Protein AF-A0A534YIT0-F1 (afdb_monomer_lite)

Secondary structure (DSSP, 8-state):
---------------TTTTTTTT---PPEEEESS-TTPPPPTT--EEEEEEEE--TTSPPPPGGG--EEEESSTTS-EEEE-EEEEETTEEEEEE-PPP-----PPP-

pLDDT: mean 72.63, std 20.68, range [36.69, 95.38]

Sequence (108 aa):
MSPAASSLATGDFESAAGSLRARRGKTVAFAPLFDSYTMLKVNESVELRFRAREALSGIPIRPQDISFSLRHAANGRSRELPVKAVRRGVFEIAFTPECAAGRSRPRE

Radius of gyration: 24.3 Å; chains: 1; bounding box: 47×65×67 Å

Foldseek 3Di:
DDDDDDDDDPDDPPDPVPVVVVPPPPDWDKDWPDDPPDDDDAQDKDKTKIATDDPVVPDFDDPVNDWDWDADPPPGDTDTFDWDDPDGRMIITIDHHHDPPDDPDPDD

Structure (mmCIF, N/CA/C/O backbone):
data_AF-A0A534YIT0-F1
#
_entry.id   AF-A0A534YIT0-F1
#
loop_
_atom_site.group_PDB
_atom_site.id
_atom_site.type_symbol
_atom_site.label_atom_id
_atom_site.label_alt_id
_atom_site.label_comp_id
_atom_site.label_asym_id
_atom_site.label_entity_id
_atom_site.label_seq_id
_atom_site.pdbx_PDB_ins_code
_atom_site.Cartn_x
_atom_site.Cartn_y
_atom_site.Cartn_z
_atom_site.occupancy
_atom_site.B_iso_or_equiv
_atom_site.auth_seq_id
_atom_site.auth_comp_id
_atom_site.auth_asym_id
_atom_site.auth_atom_id
_atom_site.pdbx_PDB_model_num
ATOM 1 N N . MET A 1 1 ? 2.449 -56.860 46.801 1.00 40.41 1 MET A N 1
ATOM 2 C CA . MET A 1 1 ? 3.563 -57.028 45.846 1.00 40.41 1 MET A CA 1
ATOM 3 C C . MET A 1 1 ? 3.158 -56.365 44.539 1.00 40.41 1 MET A C 1
ATOM 5 O O . MET A 1 1 ? 2.140 -56.754 43.987 1.00 40.41 1 MET A O 1
ATOM 9 N N . SER A 1 2 ? 3.888 -55.335 44.106 1.00 44.00 2 SER A N 1
ATOM 10 C CA . SER A 1 2 ? 3.818 -54.789 42.738 1.00 44.00 2 SER A CA 1
ATOM 11 C C . SER A 1 2 ? 4.428 -55.791 41.742 1.00 44.00 2 SER A C 1
ATOM 13 O O . SER A 1 2 ? 5.221 -56.635 42.167 1.00 44.00 2 SER A O 1
ATOM 15 N N . PRO A 1 3 ? 4.091 -55.705 40.442 1.00 44.69 3 PRO A N 1
ATOM 16 C CA . PRO A 1 3 ? 4.896 -54.867 39.550 1.00 44.69 3 PRO A CA 1
ATOM 17 C C . PRO A 1 3 ? 4.090 -54.038 38.534 1.00 44.69 3 PRO A C 1
ATOM 19 O O . PRO A 1 3 ? 2.917 -54.277 38.262 1.00 44.69 3 PRO A O 1
ATOM 22 N N . ALA A 1 4 ? 4.780 -53.033 37.997 1.00 38.94 4 ALA A N 1
ATOM 23 C CA . ALA A 1 4 ? 4.375 -52.134 36.925 1.00 38.94 4 ALA A CA 1
ATOM 24 C C . ALA A 1 4 ? 4.807 -52.666 35.545 1.00 38.94 4 ALA A C 1
ATOM 26 O O . ALA A 1 4 ? 5.821 -53.354 35.471 1.00 38.94 4 ALA A O 1
ATOM 27 N N . ALA A 1 5 ? 4.094 -52.274 34.478 1.00 38.88 5 ALA A N 1
ATOM 28 C CA . ALA A 1 5 ? 4.633 -51.588 33.285 1.00 38.88 5 ALA A CA 1
ATOM 29 C C . ALA A 1 5 ? 3.695 -51.706 32.059 1.00 38.88 5 ALA A C 1
ATOM 31 O O . ALA A 1 5 ? 3.489 -52.780 31.509 1.00 38.88 5 ALA A O 1
ATOM 32 N N . SER A 1 6 ? 3.158 -50.550 31.662 1.00 36.88 6 SER A N 1
ATOM 33 C CA . SER A 1 6 ? 3.028 -49.984 30.308 1.00 36.88 6 SER A CA 1
ATOM 34 C C . SER A 1 6 ? 2.925 -50.887 29.068 1.00 36.88 6 SER A C 1
ATOM 36 O O . SER A 1 6 ? 3.865 -51.610 28.752 1.00 36.88 6 SER A O 1
ATOM 38 N N . SER A 1 7 ? 1.931 -50.612 28.206 1.00 38.84 7 SER A N 1
ATOM 39 C CA . SER A 1 7 ? 2.187 -49.979 26.891 1.00 38.84 7 SER A CA 1
ATOM 40 C C . SER A 1 7 ? 0.917 -49.696 26.068 1.00 38.84 7 SER A C 1
ATOM 42 O O . SER A 1 7 ? 0.213 -50.601 25.644 1.00 38.84 7 SER A O 1
ATOM 44 N N . LEU A 1 8 ? 0.730 -48.397 25.813 1.00 40.09 8 LEU A N 1
ATOM 45 C CA . LEU A 1 8 ? 0.376 -47.752 24.541 1.00 40.09 8 LEU A CA 1
ATOM 46 C C . LEU A 1 8 ? -0.970 -48.063 23.864 1.00 40.09 8 LEU A C 1
ATOM 48 O O . LEU A 1 8 ? -1.163 -49.048 23.160 1.00 40.09 8 LEU A O 1
ATOM 52 N N . ALA A 1 9 ? -1.837 -47.057 2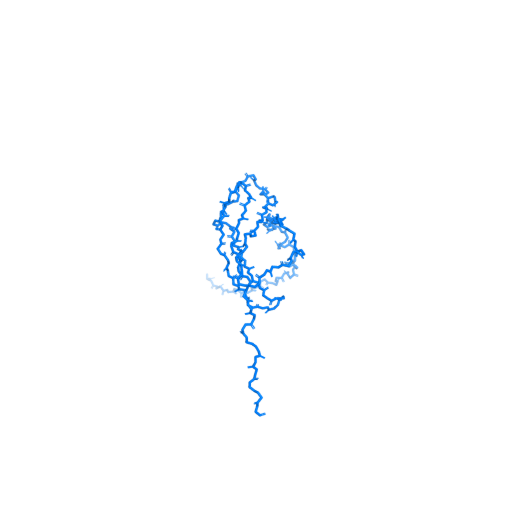4.000 1.00 37.38 9 ALA A N 1
ATOM 53 C CA . ALA A 1 9 ? -2.999 -46.766 23.182 1.00 37.38 9 ALA A CA 1
ATOM 54 C C . ALA A 1 9 ? -2.685 -46.807 21.677 1.00 37.38 9 ALA A C 1
ATOM 56 O O . ALA A 1 9 ? -1.791 -46.112 21.188 1.00 37.38 9 ALA A O 1
ATOM 57 N N . THR A 1 10 ? -3.470 -47.587 20.939 1.00 40.06 10 THR A N 1
ATOM 58 C CA . THR A 1 10 ? -3.579 -47.486 19.484 1.00 40.06 10 THR A CA 1
ATOM 59 C C . THR A 1 10 ? -4.428 -46.256 19.190 1.00 40.06 10 THR A C 1
ATOM 61 O O . THR A 1 10 ? -5.642 -46.275 19.356 1.00 40.06 10 THR A O 1
ATOM 64 N N . GLY A 1 11 ? -3.759 -45.147 18.880 1.00 38.38 11 GLY A N 1
ATOM 65 C CA . GLY A 1 11 ? -4.406 -43.883 18.563 1.00 38.38 11 GLY A CA 1
ATOM 66 C C . GLY A 1 11 ? -5.207 -43.978 17.271 1.00 38.38 11 GLY A C 1
ATOM 67 O O . GLY A 1 11 ? -4.659 -44.303 16.217 1.00 38.38 11 GLY A O 1
ATOM 68 N N . ASP A 1 12 ? -6.488 -43.637 17.375 1.00 42.41 12 ASP A N 1
ATOM 69 C CA . ASP A 1 12 ? -7.315 -43.177 16.272 1.00 42.41 12 ASP A CA 1
ATOM 70 C C . ASP A 1 12 ? -6.580 -42.057 15.523 1.00 42.41 12 ASP A C 1
ATOM 72 O O . ASP A 1 12 ? -6.430 -40.935 16.014 1.00 42.41 12 ASP A O 1
ATOM 76 N N . PHE A 1 13 ? -6.115 -42.345 14.307 1.00 41.78 13 PHE A N 1
ATOM 77 C CA . PHE A 1 13 ? -5.720 -41.319 13.342 1.00 41.78 13 PHE A CA 1
ATOM 78 C C . PHE A 1 13 ? -6.985 -40.694 12.736 1.00 41.78 13 PHE A C 1
ATOM 80 O O . PHE A 1 13 ? -7.232 -40.740 11.531 1.00 41.78 13 PHE A O 1
ATOM 87 N N . GLU A 1 14 ? -7.805 -40.088 13.592 1.00 42.28 14 GLU A N 1
ATOM 88 C CA . GLU A 1 14 ? -8.900 -39.229 13.172 1.00 42.28 14 GLU A CA 1
ATOM 89 C C . GLU A 1 14 ? -8.309 -37.875 12.759 1.00 42.28 14 GLU A C 1
ATOM 91 O O . GLU A 1 14 ? -8.040 -36.982 13.560 1.00 42.28 14 GLU A O 1
ATOM 96 N N . SER A 1 15 ? -7.999 -37.788 11.465 1.00 36.69 15 SER A N 1
ATOM 97 C CA . SER A 1 15 ? -7.952 -36.580 10.639 1.00 36.69 15 SER A CA 1
ATOM 98 C C . SER A 1 15 ? -7.801 -35.250 11.402 1.00 36.69 15 SER A C 1
ATOM 100 O O . SER A 1 15 ? -8.751 -34.492 11.620 1.00 36.69 15 SER A O 1
ATOM 102 N N . ALA A 1 16 ? -6.548 -34.882 11.683 1.00 40.84 16 ALA A N 1
ATOM 103 C CA . ALA A 1 16 ? -6.135 -33.556 12.155 1.00 40.84 16 ALA A CA 1
ATOM 104 C C . ALA A 1 16 ? -6.451 -32.400 11.167 1.00 40.84 16 ALA A C 1
ATOM 106 O O . ALA A 1 16 ? -5.989 -31.274 11.346 1.00 40.84 16 ALA A O 1
ATOM 107 N N . ALA A 1 17 ? -7.265 -32.638 10.133 1.00 44.12 17 ALA A N 1
ATOM 108 C CA . ALA A 1 17 ? -7.825 -31.608 9.267 1.00 44.12 17 ALA A CA 1
ATOM 109 C C . ALA A 1 17 ? -8.985 -30.832 9.932 1.00 44.12 17 ALA A C 1
ATOM 111 O O . ALA A 1 17 ? -9.324 -29.734 9.483 1.00 44.12 17 ALA A O 1
ATOM 112 N N . GLY A 1 18 ? -9.575 -31.361 11.014 1.00 39.28 18 GLY A N 1
ATOM 113 C CA . GLY A 1 18 ? -10.682 -30.718 11.736 1.00 39.28 18 GLY A CA 1
ATOM 114 C C . GLY A 1 18 ? -10.267 -29.621 12.728 1.00 39.28 18 GLY A C 1
ATOM 115 O O . GLY A 1 18 ? -11.022 -28.677 12.951 1.00 39.28 18 GLY A O 1
ATOM 116 N N . SER A 1 19 ? -9.052 -29.683 13.285 1.00 42.34 19 SER A N 1
ATOM 117 C CA . SER A 1 19 ? -8.633 -28.798 14.391 1.00 42.34 19 SER A CA 1
ATOM 118 C C . SER A 1 19 ? -8.021 -27.462 13.931 1.00 42.34 19 SER A C 1
ATOM 120 O O . SER A 1 19 ? -8.140 -26.440 14.608 1.00 42.34 19 SER A O 1
ATOM 122 N N . LEU A 1 20 ? -7.458 -27.397 12.717 1.00 44.34 20 LEU A N 1
ATOM 123 C CA . LEU A 1 20 ? -6.881 -26.153 12.180 1.00 44.34 20 LEU A CA 1
ATOM 124 C C . LEU A 1 20 ? -7.932 -25.146 11.678 1.00 44.34 20 LEU A C 1
ATOM 126 O O . LEU A 1 20 ? -7.620 -23.968 11.503 1.00 44.34 20 LEU A O 1
ATOM 130 N N . ARG A 1 21 ? -9.191 -25.565 11.479 1.00 44.31 21 ARG A N 1
ATOM 131 C CA . ARG A 1 21 ? -10.279 -24.655 11.070 1.00 44.31 21 ARG A CA 1
ATOM 132 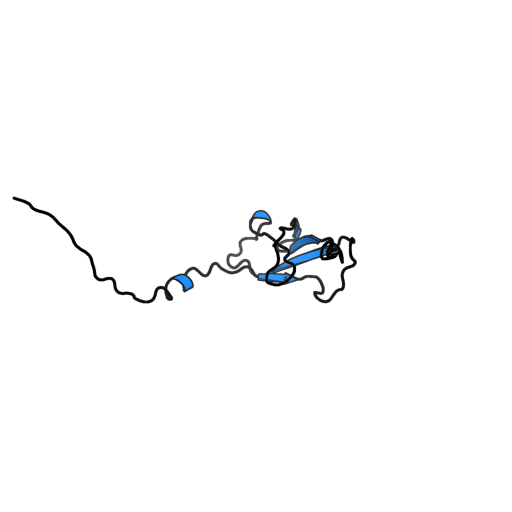C C . ARG A 1 21 ? -10.864 -23.833 12.225 1.00 44.31 21 ARG A C 1
ATOM 134 O O . ARG A 1 21 ? -11.458 -22.792 11.959 1.00 44.31 21 ARG A O 1
ATOM 141 N N . ALA A 1 22 ? -10.656 -24.237 13.482 1.00 45.41 22 ALA A N 1
ATOM 142 C CA . ALA A 1 22 ? -11.253 -23.589 14.657 1.00 45.41 22 ALA A CA 1
ATOM 143 C C . ALA A 1 22 ? -10.417 -22.435 15.253 1.00 45.41 22 ALA A C 1
ATOM 145 O O . ALA A 1 22 ? -10.918 -21.669 16.072 1.00 45.41 22 ALA A O 1
ATOM 146 N N . ARG A 1 23 ? -9.168 -22.243 14.806 1.00 47.91 23 ARG A N 1
ATOM 147 C CA . ARG A 1 23 ? -8.356 -21.047 15.103 1.00 47.91 23 ARG A CA 1
ATOM 148 C C . ARG A 1 23 ? -8.070 -20.242 13.844 1.00 47.91 23 ARG A C 1
ATOM 150 O O . ARG A 1 23 ? -6.944 -19.797 13.628 1.00 47.91 23 ARG A O 1
ATOM 157 N N . ARG A 1 24 ? -9.079 -20.032 12.995 1.00 51.94 24 ARG A N 1
ATOM 158 C CA . ARG A 1 24 ? -8.971 -19.026 11.936 1.00 51.94 24 ARG A CA 1
ATOM 159 C C . ARG A 1 24 ? -8.932 -17.660 12.618 1.00 51.94 24 ARG A C 1
ATOM 161 O O . ARG A 1 24 ? -9.963 -17.038 12.860 1.00 51.94 24 ARG A O 1
ATOM 168 N N . GLY A 1 25 ? -7.725 -17.250 13.012 1.00 54.22 25 GLY A N 1
ATOM 169 C CA . GLY A 1 25 ? -7.421 -15.894 13.422 1.00 54.22 25 GLY A CA 1
ATOM 170 C C . GLY A 1 25 ? -8.060 -14.981 12.394 1.00 54.22 25 GLY A C 1
ATOM 171 O O . GLY A 1 25 ? -7.773 -15.066 11.200 1.00 54.22 25 GLY A O 1
ATOM 172 N N . LYS A 1 26 ? -9.031 -14.217 12.875 1.00 60.34 26 LYS A N 1
ATOM 173 C CA . LYS A 1 26 ? -9.761 -13.197 12.146 1.00 60.34 26 LYS A CA 1
ATOM 174 C C . LYS A 1 26 ? -8.784 -12.432 11.235 1.00 60.34 26 LYS A C 1
ATOM 176 O O . LYS A 1 26 ? -7.926 -11.708 11.729 1.00 60.34 26 LYS A O 1
ATOM 181 N N . THR A 1 27 ? -8.847 -12.689 9.928 1.00 65.44 27 THR A N 1
ATOM 182 C CA . THR A 1 27 ? -7.845 -12.220 8.962 1.00 65.44 27 THR A CA 1
ATOM 183 C C . THR A 1 27 ? -8.082 -10.745 8.670 1.00 65.44 27 THR A C 1
ATOM 185 O O . THR A 1 27 ? -9.143 -10.383 8.176 1.00 65.44 27 THR A O 1
ATOM 188 N N . VAL A 1 28 ? -7.103 -9.896 8.980 1.00 74.62 28 VAL A N 1
ATOM 189 C CA . VAL A 1 28 ? -7.116 -8.486 8.576 1.00 74.62 28 VAL A CA 1
ATOM 190 C C . VAL A 1 28 ? -6.842 -8.424 7.077 1.00 74.62 28 VAL A C 1
ATOM 192 O O . VAL A 1 28 ? -5.812 -8.917 6.616 1.00 74.62 28 VAL A O 1
ATOM 195 N N . ALA A 1 29 ? -7.749 -7.819 6.314 1.00 83.44 29 ALA A N 1
ATOM 196 C CA . ALA A 1 29 ? -7.539 -7.568 4.894 1.00 83.44 29 ALA A CA 1
ATOM 197 C C . ALA A 1 29 ? -7.027 -6.138 4.678 1.00 83.44 29 ALA A C 1
ATOM 199 O O . ALA A 1 29 ? -7.373 -5.228 5.426 1.00 83.44 29 ALA A O 1
ATOM 200 N N . PHE A 1 30 ? -6.242 -5.905 3.628 1.00 87.94 30 PHE A N 1
ATOM 201 C CA . PHE A 1 30 ? -5.795 -4.564 3.240 1.00 87.94 30 PHE A CA 1
ATOM 202 C C . PHE A 1 30 ? -6.281 -4.239 1.829 1.00 87.94 30 PHE A C 1
ATOM 204 O O . PHE A 1 30 ? -6.165 -5.063 0.927 1.00 87.94 30 PHE A O 1
ATOM 211 N N . ALA A 1 31 ? -6.826 -3.038 1.635 1.00 90.44 31 ALA A N 1
ATOM 212 C CA . ALA A 1 31 ? -7.130 -2.486 0.319 1.00 90.44 31 ALA A CA 1
ATOM 213 C C . ALA A 1 31 ? -6.106 -1.412 -0.060 1.00 90.44 31 ALA A C 1
ATOM 215 O O . ALA A 1 31 ? -5.824 -0.545 0.773 1.00 90.44 31 ALA A O 1
ATOM 216 N N . PRO A 1 32 ? -5.589 -1.418 -1.299 1.00 93.81 32 PRO A N 1
ATOM 217 C CA . PRO A 1 32 ? -4.784 -0.314 -1.793 1.00 93.81 32 PRO A CA 1
ATOM 218 C C . PRO A 1 32 ? -5.645 0.952 -1.901 1.00 93.81 32 PRO A C 1
ATOM 220 O O . PRO A 1 32 ? -6.817 0.898 -2.273 1.00 93.81 32 PRO A O 1
ATOM 223 N N . LEU A 1 33 ? -5.060 2.095 -1.553 1.00 94.56 33 LEU A N 1
ATOM 224 C CA . LEU A 1 33 ? -5.614 3.436 -1.779 1.00 94.56 33 LEU A CA 1
ATOM 225 C C . LEU A 1 33 ? -4.852 4.176 -2.890 1.00 94.56 33 LEU A C 1
ATOM 227 O O . LEU A 1 33 ? -4.841 5.402 -2.940 1.00 94.56 33 LEU A O 1
ATOM 231 N N . PHE A 1 34 ? -4.187 3.413 -3.746 1.00 91.88 34 PHE A N 1
ATOM 232 C CA . PHE A 1 34 ? -3.499 3.855 -4.947 1.00 91.88 34 PHE A CA 1
ATOM 233 C C . PHE A 1 34 ? -3.936 2.947 -6.096 1.00 91.88 34 PHE A C 1
ATOM 235 O O . PHE A 1 34 ? -4.460 1.852 -5.869 1.00 91.88 34 PHE A O 1
ATOM 242 N N . ASP A 1 35 ? -3.718 3.397 -7.323 1.00 92.25 35 ASP A N 1
ATOM 243 C CA . ASP A 1 35 ? -3.958 2.572 -8.497 1.00 92.25 35 ASP A CA 1
ATOM 244 C C . ASP A 1 35 ? -2.809 1.566 -8.675 1.00 92.25 35 ASP A C 1
ATOM 246 O O . ASP A 1 35 ? -1.653 1.935 -8.883 1.00 92.25 35 ASP A O 1
ATOM 250 N N . SER A 1 36 ? -3.132 0.274 -8.585 1.00 87.38 36 SER A N 1
ATOM 251 C CA . SER A 1 36 ? -2.171 -0.827 -8.710 1.00 87.38 36 SER A CA 1
ATOM 252 C C . SER A 1 36 ? -1.557 -0.960 -10.104 1.00 87.38 36 SER A C 1
ATOM 254 O O . SER A 1 36 ? -0.570 -1.677 -10.254 1.00 87.38 36 SER A O 1
ATOM 256 N N . TYR A 1 37 ? -2.137 -0.307 -11.113 1.00 88.94 37 TYR A N 1
ATOM 257 C CA . TYR A 1 37 ? -1.630 -0.291 -12.485 1.00 88.94 37 TYR A CA 1
ATOM 258 C C . TYR A 1 37 ? -0.779 0.946 -12.787 1.00 88.94 37 TYR A C 1
ATOM 260 O O . TYR A 1 37 ? -0.252 1.075 -13.893 1.00 88.94 37 TYR A O 1
ATOM 268 N N . THR A 1 38 ? -0.607 1.846 -11.813 1.00 88.44 38 THR A N 1
ATOM 269 C CA . THR A 1 38 ? 0.253 3.017 -11.975 1.00 88.44 38 THR A CA 1
ATOM 270 C C . THR A 1 38 ? 1.705 2.590 -12.172 1.00 88.44 38 THR A C 1
ATOM 272 O O . THR A 1 38 ? 2.282 1.855 -11.368 1.00 88.44 38 THR A O 1
ATOM 275 N N . MET A 1 39 ? 2.321 3.100 -13.238 1.00 90.25 39 MET A N 1
ATOM 276 C CA . MET A 1 39 ? 3.754 2.956 -13.462 1.00 90.25 39 MET A CA 1
ATOM 277 C C . MET A 1 39 ? 4.521 3.887 -12.525 1.00 90.25 39 MET A C 1
ATOM 279 O O . MET A 1 39 ? 4.328 5.102 -12.540 1.00 90.25 39 MET A O 1
ATOM 283 N N . LEU A 1 40 ? 5.414 3.310 -11.725 1.00 90.25 40 LEU A N 1
ATOM 284 C CA . LEU A 1 40 ? 6.270 4.052 -10.807 1.00 90.25 40 LEU A CA 1
ATOM 285 C C . LEU A 1 40 ? 7.612 4.359 -11.471 1.00 90.25 40 LEU A C 1
ATOM 287 O O . LEU A 1 40 ? 8.209 3.495 -12.118 1.00 90.25 40 LEU A O 1
ATOM 291 N N . LYS A 1 41 ? 8.097 5.589 -11.301 1.00 91.81 41 LYS A N 1
ATOM 292 C CA . LYS A 1 41 ? 9.414 5.994 -11.793 1.00 91.81 41 LYS A CA 1
ATOM 293 C C . LYS A 1 41 ? 10.511 5.406 -10.910 1.00 91.81 41 LYS A C 1
ATOM 295 O O . LYS A 1 41 ? 10.438 5.440 -9.685 1.00 91.81 41 LYS A O 1
ATOM 300 N N . VAL A 1 42 ? 11.541 4.871 -11.554 1.00 92.31 42 VAL A N 1
ATOM 301 C CA . VAL A 1 42 ? 12.714 4.316 -10.873 1.00 92.31 42 VAL A CA 1
ATOM 302 C C . VAL A 1 42 ? 13.464 5.428 -10.138 1.00 92.31 42 VAL A C 1
ATOM 304 O O . VAL A 1 42 ? 13.608 6.528 -10.666 1.00 92.31 42 VAL A O 1
ATOM 307 N N . ASN A 1 43 ? 13.960 5.120 -8.940 1.00 90.00 43 ASN A N 1
ATOM 308 C CA . ASN A 1 43 ? 14.666 6.027 -8.028 1.00 90.00 43 ASN A CA 1
ATOM 309 C C . ASN A 1 43 ? 13.835 7.216 -7.512 1.00 90.00 43 ASN A C 1
ATOM 311 O O . ASN A 1 43 ? 14.379 8.079 -6.825 1.00 90.00 43 ASN A O 1
ATOM 315 N N . GLU A 1 44 ? 12.530 7.252 -7.786 1.00 92.94 44 GLU A N 1
ATOM 316 C CA . GLU A 1 44 ? 11.610 8.240 -7.226 1.00 92.94 44 GLU A CA 1
ATOM 317 C C . GLU A 1 44 ? 10.812 7.612 -6.079 1.00 92.94 44 GLU A C 1
ATOM 319 O O . GLU A 1 44 ? 10.261 6.519 -6.215 1.00 92.94 44 GLU A O 1
ATOM 324 N N . SER A 1 45 ? 10.783 8.286 -4.928 1.00 91.19 45 SER A N 1
ATOM 325 C CA . SER A 1 45 ? 10.026 7.814 -3.767 1.00 91.19 45 SER A CA 1
ATOM 326 C C . SER A 1 45 ? 8.538 8.096 -3.954 1.00 91.19 45 SER A C 1
ATOM 328 O O . SER A 1 45 ? 8.152 9.210 -4.307 1.00 91.19 45 SER A O 1
ATOM 330 N N . VAL A 1 46 ? 7.702 7.103 -3.667 1.00 92.69 46 VAL A N 1
ATOM 331 C CA . VAL A 1 46 ? 6.243 7.202 -3.669 1.00 92.69 46 VAL A CA 1
ATOM 332 C C . VAL A 1 46 ? 5.672 6.749 -2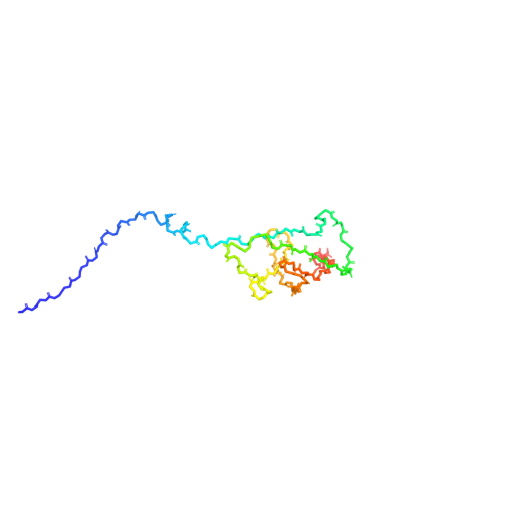.328 1.00 92.69 46 VAL A C 1
ATOM 334 O O . VAL A 1 46 ? 6.170 5.819 -1.692 1.00 92.69 46 VAL A O 1
ATOM 337 N N . GLU A 1 47 ? 4.591 7.396 -1.902 1.00 94.75 47 GLU A N 1
ATOM 338 C CA . GLU A 1 47 ? 3.827 7.013 -0.716 1.00 94.75 47 GLU A CA 1
ATOM 339 C C . GLU A 1 47 ? 2.689 6.063 -1.107 1.00 94.75 47 GLU A C 1
ATOM 341 O O . GLU A 1 47 ? 1.666 6.470 -1.662 1.00 94.75 47 GLU A O 1
ATOM 346 N N . LEU A 1 48 ? 2.847 4.778 -0.797 1.00 94.44 48 LEU A N 1
ATOM 347 C CA . LEU A 1 48 ? 1.806 3.776 -0.998 1.00 94.44 48 LEU A CA 1
ATOM 348 C C . LEU A 1 48 ? 0.924 3.698 0.243 1.00 94.44 48 LEU A C 1
ATOM 350 O O . LEU A 1 48 ? 1.403 3.438 1.348 1.00 94.44 48 LEU A O 1
ATOM 354 N N . ARG A 1 49 ? -0.383 3.895 0.064 1.00 95.12 49 ARG A N 1
ATOM 355 C CA . ARG A 1 49 ? -1.355 3.859 1.161 1.00 95.12 49 ARG A CA 1
ATOM 356 C C . ARG A 1 49 ? -2.232 2.621 1.097 1.00 95.12 49 ARG A C 1
ATOM 358 O O . ARG A 1 49 ? -2.761 2.272 0.045 1.00 95.12 49 ARG A O 1
ATOM 365 N N . PHE A 1 50 ? -2.445 2.006 2.252 1.00 93.25 50 PHE A N 1
ATOM 366 C CA . PHE A 1 50 ? -3.272 0.820 2.422 1.00 93.25 50 PHE A CA 1
ATOM 367 C C . PHE A 1 50 ? -4.293 1.055 3.526 1.00 93.25 50 PHE A C 1
ATOM 369 O O . PHE A 1 50 ? -3.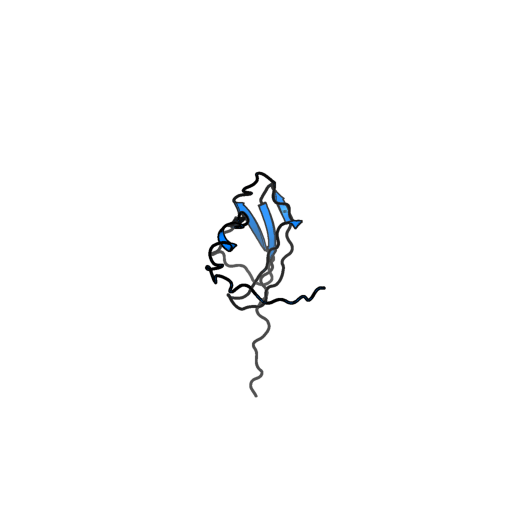960 1.517 4.618 1.00 93.25 50 PHE A O 1
ATOM 376 N N . ARG A 1 51 ? -5.550 0.707 3.261 1.00 91.06 51 ARG A N 1
ATOM 377 C CA . ARG A 1 51 ? -6.619 0.707 4.256 1.00 91.06 51 ARG A CA 1
ATOM 378 C C . ARG A 1 51 ? -6.820 -0.699 4.793 1.00 91.06 51 ARG A C 1
ATOM 380 O O . ARG A 1 51 ? -7.162 -1.594 4.025 1.00 91.06 51 ARG A O 1
ATOM 387 N N . ALA A 1 52 ? -6.703 -0.879 6.101 1.00 88.25 52 ALA A N 1
ATOM 388 C CA . ALA A 1 52 ? -7.155 -2.105 6.740 1.00 88.25 52 ALA A CA 1
ATOM 389 C C . ALA A 1 52 ? -8.688 -2.196 6.646 1.00 88.25 52 ALA A C 1
ATOM 391 O O . ALA A 1 52 ? -9.419 -1.322 7.124 1.00 88.25 52 ALA A O 1
ATOM 392 N N . ARG A 1 53 ? -9.175 -3.249 5.994 1.00 75.88 53 ARG A N 1
ATOM 393 C CA . ARG A 1 53 ? -10.571 -3.670 5.993 1.00 75.88 53 ARG A CA 1
ATOM 394 C C . ARG A 1 53 ? -10.703 -4.721 7.091 1.00 75.88 53 ARG A C 1
ATOM 396 O O . ARG A 1 53 ? -9.995 -5.719 7.076 1.00 75.88 53 ARG A O 1
ATOM 403 N N . GLU A 1 54 ? -11.605 -4.453 8.027 1.00 64.19 54 GLU A N 1
ATOM 404 C CA . GLU A 1 54 ? -11.964 -5.336 9.141 1.00 64.19 54 GLU A CA 1
ATOM 405 C C . GLU A 1 54 ? -10.884 -5.518 10.222 1.00 64.19 54 GLU A C 1
ATOM 407 O O . GLU A 1 54 ? -10.031 -6.398 10.176 1.00 64.19 54 GLU A O 1
ATOM 412 N N . ALA A 1 55 ? -11.014 -4.747 11.303 1.00 58.69 55 ALA A N 1
ATOM 413 C CA . ALA A 1 55 ? -10.658 -5.263 12.616 1.00 58.69 55 ALA A CA 1
ATOM 414 C C . ALA A 1 55 ? -11.876 -6.032 13.139 1.00 58.69 55 ALA A C 1
ATOM 416 O O . ALA A 1 55 ? -12.792 -5.441 13.706 1.00 58.69 55 ALA A O 1
ATOM 417 N N . LEU A 1 56 ? -11.924 -7.347 12.925 1.00 53.53 56 LEU A N 1
ATOM 418 C CA . LEU A 1 56 ? -13.051 -8.220 13.307 1.00 53.53 56 LEU A CA 1
ATOM 419 C C . LEU A 1 56 ? -13.365 -8.231 14.826 1.00 53.53 56 LEU A C 1
ATOM 421 O O . LEU A 1 56 ? -14.247 -8.966 15.272 1.00 53.53 56 LEU A O 1
ATOM 425 N N . SER A 1 57 ? -12.634 -7.472 15.642 1.00 61.47 57 SER A N 1
ATOM 426 C CA . SER A 1 57 ? -12.822 -7.313 17.088 1.00 61.47 57 SER A CA 1
ATOM 427 C C . SER A 1 57 ? -13.210 -5.890 17.516 1.00 61.47 57 SER A C 1
ATOM 429 O O . SER A 1 57 ? -13.327 -5.644 18.711 1.00 61.47 57 SER A O 1
ATOM 431 N N . GLY A 1 58 ? -13.354 -4.930 16.589 1.00 62.12 58 GLY A N 1
ATOM 432 C CA . GLY A 1 58 ? -13.534 -3.508 16.930 1.00 62.12 58 GLY A CA 1
ATOM 433 C C . GLY A 1 58 ? -12.280 -2.837 17.515 1.00 62.12 58 GLY A C 1
ATOM 434 O O . GLY A 1 58 ? -12.261 -1.618 17.687 1.00 62.12 58 GLY A O 1
ATOM 435 N N . ILE A 1 59 ? -11.218 -3.612 17.765 1.00 70.69 59 ILE A N 1
ATOM 436 C CA . ILE A 1 59 ? -9.928 -3.134 18.259 1.00 70.69 59 ILE A CA 1
ATOM 437 C C . ILE A 1 59 ? -9.195 -2.441 17.106 1.00 70.69 59 ILE A C 1
ATOM 439 O O . ILE A 1 59 ? -8.962 -3.066 16.072 1.00 70.69 59 ILE A O 1
ATOM 443 N N . PRO A 1 60 ? -8.816 -1.160 17.237 1.00 73.94 60 PRO A N 1
ATOM 444 C CA . PRO A 1 60 ? -8.009 -0.493 16.226 1.00 73.94 60 PRO A CA 1
ATOM 445 C C . PRO A 1 60 ? -6.691 -1.239 16.008 1.00 73.94 60 PRO A C 1
ATOM 447 O O . PRO A 1 60 ? -5.968 -1.511 16.964 1.00 73.94 60 PRO A O 1
ATOM 450 N N . ILE A 1 61 ? -6.365 -1.539 14.753 1.00 79.81 61 ILE A N 1
ATOM 451 C CA . ILE A 1 61 ? -5.077 -2.143 14.417 1.00 79.81 61 ILE A CA 1
ATOM 452 C C . ILE A 1 61 ? -3.996 -1.071 14.569 1.00 79.81 61 ILE A C 1
ATOM 454 O O . ILE A 1 61 ? -4.117 0.012 13.985 1.00 79.81 61 ILE A O 1
ATOM 458 N N . ARG A 1 62 ? -2.959 -1.351 15.364 1.00 79.50 62 ARG A N 1
ATOM 459 C CA . ARG A 1 62 ? -1.840 -0.426 15.580 1.00 79.50 62 ARG A CA 1
ATOM 460 C C . ARG A 1 62 ? -0.714 -0.726 14.588 1.00 79.50 62 ARG A C 1
ATOM 462 O O . ARG A 1 62 ? -0.618 -1.854 14.111 1.00 79.50 62 ARG A O 1
ATOM 469 N N . PRO A 1 63 ? 0.180 0.239 14.312 1.00 78.75 63 PRO A N 1
ATOM 470 C CA . PRO A 1 63 ? 1.333 0.020 13.434 1.00 78.75 63 PRO A CA 1
ATOM 471 C C . PRO A 1 63 ? 2.174 -1.202 13.810 1.00 78.75 63 PRO A C 1
ATOM 473 O O . PRO A 1 63 ? 2.538 -1.974 12.941 1.00 78.75 63 PRO A O 1
ATOM 476 N N . GLN A 1 64 ? 2.420 -1.409 15.106 1.00 83.44 64 GLN A N 1
ATOM 477 C CA . GLN A 1 64 ? 3.208 -2.533 15.628 1.00 83.44 64 GLN A CA 1
ATOM 478 C C . GLN A 1 64 ? 2.555 -3.912 15.440 1.00 83.44 64 GLN A C 1
ATOM 480 O O . GLN A 1 64 ? 3.221 -4.927 15.609 1.00 83.44 64 GLN A O 1
ATOM 485 N N . ASP A 1 65 ? 1.257 -3.954 15.129 1.00 82.50 65 ASP A N 1
ATOM 486 C CA . ASP A 1 65 ? 0.519 -5.199 14.911 1.00 82.50 65 ASP A CA 1
ATOM 487 C C . ASP A 1 65 ? 0.559 -5.623 13.419 1.00 82.50 65 ASP A C 1
ATOM 489 O O . ASP A 1 65 ? -0.058 -6.620 13.043 1.00 82.50 65 ASP A O 1
ATOM 493 N N . ILE A 1 66 ? 1.244 -4.859 12.551 1.00 83.81 66 ILE A N 1
ATOM 494 C CA . ILE A 1 66 ? 1.307 -5.074 11.099 1.00 83.81 66 ILE A CA 1
ATOM 495 C C . ILE A 1 66 ? 2.752 -4.966 10.617 1.00 83.81 66 ILE A C 1
ATOM 497 O O . ILE A 1 66 ? 3.492 -4.080 11.029 1.00 83.81 66 ILE A O 1
ATOM 501 N N . SER A 1 67 ? 3.118 -5.805 9.652 1.00 87.69 67 SER A N 1
ATOM 502 C CA . SER A 1 67 ? 4.316 -5.621 8.839 1.00 87.69 67 SER A CA 1
ATOM 503 C C . SER A 1 67 ? 3.954 -5.606 7.357 1.00 87.69 67 SER A C 1
ATOM 505 O O . SER A 1 67 ? 3.004 -6.258 6.916 1.00 87.69 67 SER A O 1
ATOM 507 N N . PHE A 1 68 ? 4.714 -4.845 6.574 1.00 89.94 68 PHE A N 1
ATOM 508 C CA . PHE A 1 68 ? 4.625 -4.855 5.120 1.00 89.94 68 PHE A CA 1
ATOM 509 C C . PHE A 1 68 ? 5.965 -5.291 4.551 1.00 89.94 68 PHE A C 1
ATOM 511 O O . PHE A 1 68 ? 7.020 -4.842 4.993 1.00 89.94 68 PHE A O 1
ATOM 518 N N . SER A 1 69 ? 5.922 -6.170 3.554 1.00 91.00 69 SER A N 1
ATOM 519 C CA . SER A 1 69 ? 7.125 -6.640 2.879 1.00 91.00 69 SER A CA 1
ATOM 520 C C . SER A 1 69 ? 6.965 -6.587 1.368 1.00 91.00 69 SER A C 1
ATOM 522 O O . SER A 1 69 ? 5.890 -6.840 0.824 1.00 91.00 69 SER A O 1
ATOM 524 N N . LEU A 1 70 ? 8.058 -6.243 0.697 1.00 90.12 70 LEU A N 1
ATOM 525 C CA . LEU A 1 70 ? 8.178 -6.239 -0.749 1.00 90.12 70 LEU A CA 1
ATOM 526 C C . LEU A 1 70 ? 8.901 -7.496 -1.205 1.00 90.12 70 LEU A C 1
ATOM 528 O O . LEU A 1 70 ? 9.970 -7.819 -0.690 1.00 90.12 70 LEU A O 1
ATOM 532 N N . ARG A 1 71 ? 8.356 -8.161 -2.223 1.00 89.19 71 ARG A N 1
ATOM 533 C CA . ARG A 1 71 ? 8.979 -9.312 -2.873 1.00 89.19 71 ARG A CA 1
ATOM 534 C C . ARG A 1 71 ? 8.944 -9.130 -4.383 1.00 89.19 71 ARG A C 1
ATOM 536 O O . ARG A 1 71 ? 7.888 -8.876 -4.955 1.00 89.19 71 ARG A O 1
ATOM 543 N N . HIS A 1 72 ? 10.091 -9.291 -5.036 1.00 83.00 72 HIS A N 1
ATOM 544 C CA . HIS A 1 72 ? 10.156 -9.299 -6.496 1.00 83.00 72 HIS A CA 1
ATOM 545 C C . HIS A 1 72 ? 9.775 -10.703 -6.991 1.00 83.00 72 HIS A C 1
ATOM 547 O O . HIS A 1 72 ? 10.555 -11.643 -6.837 1.00 83.00 72 HIS A O 1
ATOM 553 N N . ALA A 1 73 ? 8.576 -10.837 -7.567 1.00 80.19 73 ALA A N 1
ATOM 554 C CA . ALA A 1 73 ? 7.945 -12.102 -7.964 1.00 80.19 73 ALA A CA 1
ATOM 555 C C . ALA A 1 73 ? 7.621 -13.061 -6.800 1.00 80.19 73 ALA A C 1
ATOM 557 O O . ALA A 1 73 ? 8.121 -12.933 -5.684 1.00 80.19 73 ALA A O 1
ATOM 558 N N . ALA A 1 74 ? 6.784 -14.066 -7.075 1.00 80.00 74 ALA A N 1
ATOM 559 C CA . ALA A 1 74 ? 6.247 -14.978 -6.064 1.00 80.00 74 ALA A CA 1
ATOM 560 C C . ALA A 1 74 ? 7.313 -15.750 -5.272 1.00 80.00 74 ALA A C 1
ATOM 562 O O . ALA A 1 74 ? 7.003 -16.191 -4.176 1.00 80.00 74 ALA A O 1
ATOM 563 N N . ASN A 1 75 ? 8.544 -15.883 -5.791 1.00 83.31 75 ASN A N 1
ATOM 564 C CA . ASN A 1 75 ? 9.650 -16.617 -5.165 1.00 83.31 75 ASN A CA 1
ATOM 565 C C . ASN A 1 75 ? 10.868 -15.746 -4.776 1.00 83.31 75 ASN A C 1
ATOM 567 O O . ASN A 1 75 ? 11.859 -16.279 -4.282 1.00 83.31 75 ASN A O 1
ATOM 571 N N . GLY A 1 76 ? 10.810 -14.417 -4.925 1.00 82.62 76 GLY A N 1
ATOM 572 C CA . GLY A 1 76 ? 11.925 -13.517 -4.586 1.00 82.62 76 GLY A CA 1
ATOM 573 C C . GLY A 1 76 ? 12.304 -13.462 -3.100 1.00 82.62 76 GLY A C 1
ATOM 574 O O . GLY A 1 76 ? 11.677 -14.091 -2.251 1.00 82.62 76 GLY A O 1
ATOM 575 N N . ARG A 1 77 ? 13.321 -12.674 -2.753 1.00 87.25 77 ARG A N 1
ATOM 576 C CA . ARG A 1 77 ? 13.572 -12.320 -1.347 1.00 87.25 77 ARG A CA 1
ATOM 577 C C . ARG A 1 77 ? 12.562 -11.266 -0.901 1.00 87.25 77 ARG A C 1
ATOM 579 O O . ARG A 1 77 ? 12.241 -10.372 -1.683 1.00 87.25 77 ARG A O 1
ATOM 586 N N . SER A 1 78 ? 12.080 -11.389 0.331 1.00 88.62 78 SER A N 1
ATOM 587 C CA . SER A 1 78 ? 11.229 -10.376 0.953 1.00 88.62 78 SER A CA 1
ATOM 588 C C . SER A 1 78 ? 12.091 -9.339 1.673 1.00 88.62 78 SER A C 1
ATOM 590 O O . SER A 1 78 ? 13.022 -9.705 2.388 1.00 88.62 78 SER A O 1
ATOM 592 N N . ARG A 1 79 ? 11.773 -8.057 1.497 1.00 89.12 79 ARG A N 1
ATOM 593 C CA . ARG A 1 79 ? 12.356 -6.922 2.224 1.00 89.12 79 ARG A CA 1
ATOM 594 C C . ARG A 1 79 ? 11.251 -6.242 3.016 1.00 89.12 79 ARG A C 1
ATOM 596 O O . ARG A 1 79 ? 10.227 -5.890 2.440 1.00 89.12 79 ARG A O 1
ATOM 603 N N . GLU A 1 80 ? 11.451 -6.065 4.313 1.00 91.25 80 GLU A N 1
ATOM 604 C CA . GLU A 1 80 ? 10.512 -5.317 5.146 1.00 91.25 80 GLU A CA 1
ATOM 605 C C . GLU A 1 80 ? 10.556 -3.824 4.798 1.00 91.25 80 GLU A C 1
ATOM 607 O O . GLU A 1 80 ? 11.623 -3.274 4.508 1.00 91.25 80 GLU A O 1
ATOM 612 N N . LEU A 1 81 ? 9.387 -3.186 4.775 1.00 90.62 81 LEU A N 1
ATOM 613 C CA . LEU A 1 81 ? 9.238 -1.769 4.468 1.00 90.62 81 LEU A CA 1
ATOM 614 C C . LEU A 1 81 ? 8.811 -0.992 5.719 1.00 90.62 81 LEU A C 1
ATOM 616 O O . LEU A 1 81 ? 8.005 -1.500 6.499 1.00 90.62 81 LEU A O 1
ATOM 620 N N . PRO A 1 82 ? 9.305 0.245 5.905 1.00 89.38 82 PRO A N 1
ATOM 621 C CA . PRO A 1 82 ? 8.877 1.090 7.011 1.00 89.38 82 PRO A CA 1
ATOM 622 C C . PRO A 1 82 ? 7.407 1.491 6.847 1.00 89.38 82 PRO A C 1
ATOM 624 O O . PRO A 1 82 ? 6.962 1.845 5.754 1.00 89.38 82 PRO A O 1
ATOM 627 N N . VAL A 1 83 ? 6.661 1.465 7.952 1.00 91.00 83 VAL A N 1
ATOM 628 C CA . VAL A 1 83 ? 5.214 1.709 7.975 1.00 91.00 83 VAL A CA 1
ATOM 629 C C . VAL A 1 83 ? 4.896 2.863 8.909 1.00 91.00 83 VAL A C 1
ATOM 631 O O . VAL A 1 83 ? 5.364 2.912 10.046 1.00 91.00 83 VAL A O 1
ATOM 634 N N . LYS A 1 84 ? 4.021 3.757 8.459 1.00 92.19 84 LYS A N 1
ATOM 635 C CA . LYS A 1 84 ? 3.480 4.853 9.260 1.00 92.19 84 LYS A CA 1
ATOM 636 C C . LYS A 1 84 ? 1.956 4.780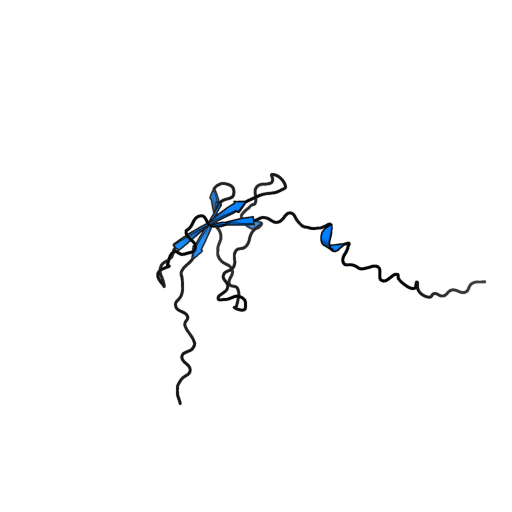 9.281 1.00 92.19 84 LYS A C 1
ATOM 638 O O . LYS A 1 84 ? 1.327 4.709 8.231 1.00 92.19 84 LYS A O 1
ATOM 643 N N . ALA A 1 85 ? 1.328 4.838 10.456 1.00 90.94 85 ALA A N 1
ATOM 644 C CA . ALA A 1 85 ? -0.111 5.106 10.515 1.00 90.94 85 ALA A CA 1
ATOM 645 C C . ALA A 1 85 ? -0.359 6.597 10.284 1.00 90.94 85 ALA A C 1
ATOM 647 O O . ALA A 1 85 ? 0.161 7.437 11.016 1.00 90.94 85 ALA A O 1
ATOM 648 N N . VAL A 1 86 ? -1.173 6.919 9.280 1.00 91.38 86 VAL A N 1
ATOM 649 C CA . VAL A 1 86 ? -1.500 8.312 8.929 1.00 91.38 86 VAL A CA 1
ATOM 650 C C . VAL A 1 86 ? -2.900 8.708 9.376 1.00 91.38 86 VAL A C 1
ATOM 652 O O . VAL A 1 86 ? -3.139 9.861 9.724 1.00 91.38 86 VAL A O 1
ATOM 655 N N . ARG A 1 87 ? -3.840 7.756 9.383 1.00 88.50 87 ARG A N 1
ATOM 656 C CA . ARG A 1 87 ? -5.219 7.916 9.873 1.00 88.50 87 ARG A CA 1
ATOM 657 C C . ARG A 1 87 ? -5.709 6.583 10.430 1.00 88.50 87 ARG A C 1
ATOM 659 O O . ARG A 1 87 ? -5.079 5.549 10.221 1.00 88.50 87 ARG A O 1
ATOM 666 N N . ARG A 1 88 ? -6.854 6.581 11.118 1.00 85.69 88 ARG A N 1
ATOM 667 C CA . ARG A 1 88 ? -7.442 5.353 11.677 1.00 85.69 88 ARG A CA 1
ATOM 668 C C . ARG A 1 88 ? -7.612 4.285 10.587 1.00 85.69 88 ARG A C 1
ATOM 670 O O . ARG A 1 88 ? -8.426 4.446 9.682 1.00 85.69 88 ARG A O 1
ATOM 677 N N . GLY A 1 89 ? -6.847 3.198 10.704 1.00 87.31 89 GLY A N 1
ATOM 678 C CA . GLY A 1 89 ? -6.867 2.078 9.762 1.00 87.31 89 GLY A CA 1
ATOM 679 C C . GLY A 1 89 ? -6.251 2.374 8.392 1.00 87.31 89 GLY A C 1
ATOM 680 O O . GLY A 1 89 ? -6.488 1.597 7.471 1.00 87.31 89 GLY A O 1
ATOM 681 N N . VAL A 1 90 ? -5.500 3.470 8.236 1.00 91.69 90 VAL A N 1
ATOM 682 C CA . VAL A 1 90 ? -4.758 3.795 7.010 1.00 91.69 90 VAL A CA 1
ATOM 683 C C . VAL A 1 90 ? -3.268 3.852 7.318 1.00 91.69 90 VAL A C 1
ATOM 685 O O . VAL A 1 90 ? -2.826 4.626 8.173 1.00 91.69 90 VAL A O 1
ATOM 688 N N . PHE A 1 91 ? -2.515 3.050 6.578 1.00 92.94 91 PHE A N 1
ATOM 689 C CA . PHE A 1 91 ? -1.077 2.881 6.713 1.00 92.94 91 PHE A CA 1
ATOM 690 C C . PHE A 1 91 ? -0.390 3.345 5.437 1.00 92.94 91 PHE A C 1
ATOM 692 O O . PHE A 1 91 ? -0.879 3.087 4.339 1.00 92.94 91 PHE A O 1
ATOM 699 N N . GLU A 1 92 ? 0.716 4.050 5.595 1.00 95.38 92 GLU A N 1
ATOM 700 C CA . GLU A 1 92 ? 1.529 4.619 4.532 1.00 95.38 92 GLU A CA 1
ATOM 701 C C . GLU A 1 92 ? 2.912 3.982 4.545 1.00 95.38 92 GLU A C 1
ATOM 703 O O . GLU A 1 92 ? 3.484 3.728 5.610 1.00 95.38 92 GLU A O 1
ATOM 708 N N . ILE A 1 9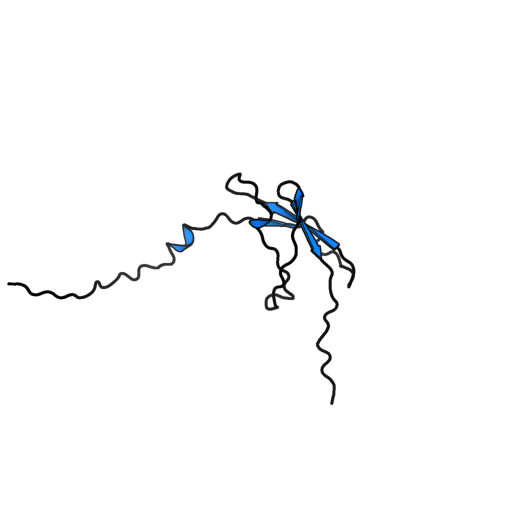3 ? 3.422 3.725 3.348 1.00 93.88 93 ILE A N 1
ATOM 709 C CA . ILE A 1 93 ? 4.705 3.088 3.104 1.00 93.88 93 ILE A CA 1
ATOM 710 C C . ILE A 1 93 ? 5.455 3.939 2.094 1.00 93.88 93 ILE A C 1
ATOM 712 O O . ILE A 1 93 ? 4.980 4.130 0.974 1.00 93.88 93 ILE A O 1
ATOM 716 N N . ALA A 1 94 ? 6.632 4.421 2.480 1.00 92.56 94 ALA A N 1
ATOM 717 C CA . ALA A 1 94 ? 7.552 5.034 1.537 1.00 92.56 94 ALA A CA 1
ATOM 718 C C . ALA A 1 94 ? 8.225 3.926 0.721 1.00 92.56 94 ALA A C 1
ATOM 720 O O . ALA A 1 94 ? 8.858 3.025 1.279 1.00 92.56 94 ALA A O 1
ATOM 721 N N . PHE A 1 95 ? 8.070 3.981 -0.595 1.00 90.69 95 PHE A N 1
ATOM 722 C CA . PHE A 1 95 ? 8.641 3.013 -1.514 1.00 90.69 95 PHE A CA 1
ATOM 723 C C . PHE A 1 95 ? 9.402 3.725 -2.625 1.00 90.69 95 PHE A C 1
ATOM 725 O O . PHE A 1 95 ? 8.847 4.568 -3.318 1.00 90.69 95 PHE A O 1
ATOM 732 N N . THR A 1 96 ? 10.654 3.330 -2.831 1.00 91.19 96 THR A N 1
ATOM 733 C CA . THR A 1 96 ? 11.466 3.778 -3.963 1.00 91.19 96 THR A CA 1
ATOM 734 C C . THR A 1 96 ? 11.752 2.563 -4.840 1.00 91.19 96 THR A C 1
ATOM 736 O O . THR A 1 96 ? 12.450 1.653 -4.383 1.00 91.19 96 THR A O 1
ATOM 739 N N . PRO A 1 97 ? 11.228 2.495 -6.076 1.00 88.94 97 PRO A N 1
ATOM 740 C CA . PRO A 1 97 ? 11.557 1.418 -6.995 1.00 88.94 97 PRO A CA 1
ATOM 741 C C . PRO A 1 97 ? 13.031 1.517 -7.387 1.00 88.94 97 PRO A C 1
ATOM 743 O O . PRO A 1 97 ? 13.459 2.496 -7.995 1.00 88.94 97 PRO A O 1
ATOM 746 N N . GLU A 1 98 ? 13.812 0.498 -7.053 1.00 86.25 98 GLU A N 1
ATOM 747 C CA . GLU A 1 98 ? 15.217 0.407 -7.443 1.00 86.25 98 GLU A CA 1
ATOM 748 C C . GLU A 1 98 ? 15.324 -0.294 -8.807 1.00 86.25 98 GLU A C 1
ATOM 750 O O . GLU A 1 98 ? 14.611 -1.265 -9.086 1.00 86.25 98 GLU A O 1
ATOM 755 N N . CYS A 1 99 ? 16.228 0.175 -9.672 1.00 71.31 99 CYS A N 1
ATOM 756 C CA . CYS A 1 99 ? 16.576 -0.581 -10.873 1.00 71.31 99 CYS A CA 1
ATOM 757 C C . CYS A 1 99 ? 17.213 -1.903 -10.428 1.00 71.31 99 CYS A C 1
ATOM 759 O O . CYS A 1 99 ? 18.072 -1.895 -9.547 1.00 71.31 99 CYS A O 1
ATOM 761 N N . ALA A 1 100 ? 16.809 -3.035 -11.009 1.00 64.31 100 ALA A N 1
ATOM 762 C CA . ALA A 1 100 ? 17.376 -4.335 -10.666 1.00 64.31 100 ALA A CA 1
ATOM 763 C C . ALA A 1 100 ? 18.870 -4.382 -11.039 1.00 64.31 100 ALA A C 1
ATOM 765 O O . ALA A 1 100 ? 19.244 -4.791 -12.138 1.00 64.31 100 ALA A O 1
ATOM 766 N N . ALA A 1 101 ? 19.740 -3.963 -10.126 1.00 54.16 101 ALA A N 1
ATOM 767 C CA . ALA A 1 101 ? 21.172 -4.127 -10.269 1.00 54.16 101 ALA A CA 1
ATOM 768 C C . ALA A 1 101 ? 21.503 -5.619 -10.100 1.00 54.16 101 ALA A C 1
ATOM 770 O O . ALA A 1 101 ? 21.518 -6.141 -8.987 1.00 54.16 101 ALA A O 1
ATOM 771 N N . GLY A 1 102 ? 21.743 -6.318 -11.216 1.00 48.59 102 GLY A N 1
ATOM 772 C CA . GLY A 1 102 ? 22.455 -7.601 -11.207 1.00 48.59 102 GLY A CA 1
ATOM 773 C C . GLY A 1 102 ? 21.796 -8.772 -11.938 1.00 48.59 102 GLY A C 1
ATOM 774 O O . GLY A 1 102 ? 21.377 -9.738 -11.306 1.00 48.59 102 GLY A O 1
ATOM 775 N N . ARG A 1 103 ? 21.833 -8.754 -13.279 1.00 47.91 103 ARG A N 1
ATOM 776 C CA . ARG A 1 103 ? 22.236 -9.923 -14.098 1.00 47.91 103 ARG A CA 1
ATOM 777 C C . ARG A 1 103 ? 23.012 -9.486 -15.347 1.00 47.91 103 ARG A C 1
ATOM 779 O O . ARG A 1 103 ? 22.757 -9.963 -16.444 1.00 47.91 103 ARG A O 1
ATOM 786 N N . SER A 1 104 ? 23.991 -8.604 -15.200 1.00 47.72 104 SER A N 1
ATOM 787 C CA . SER A 1 104 ? 25.096 -8.564 -16.157 1.00 47.72 104 SER A CA 1
ATOM 788 C C . SER A 1 104 ? 26.095 -9.641 -15.733 1.00 47.72 104 SER A C 1
ATOM 790 O O . SER A 1 104 ? 26.959 -9.398 -14.894 1.00 47.72 104 SER A O 1
ATOM 792 N N . ARG A 1 105 ? 25.937 -10.867 -16.253 1.00 51.53 105 ARG A N 1
ATOM 793 C CA . ARG A 1 105 ? 27.073 -11.799 -16.301 1.00 51.53 105 ARG A CA 1
ATOM 794 C C . ARG A 1 105 ? 28.120 -11.170 -17.230 1.00 51.53 105 ARG A C 1
ATOM 796 O O . ARG A 1 105 ? 27.711 -10.677 -18.285 1.00 51.53 105 ARG A O 1
ATOM 803 N N . PRO A 1 106 ? 29.418 -11.165 -16.887 1.00 51.25 106 PRO A N 1
ATOM 804 C CA . PRO A 1 106 ? 30.426 -10.850 -17.886 1.00 51.25 106 PRO A CA 1
ATOM 805 C C . PRO A 1 106 ? 30.318 -11.913 -18.987 1.00 51.25 106 PRO A C 1
ATOM 807 O O . PRO A 1 106 ? 30.194 -13.104 -18.692 1.00 51.25 106 PRO A O 1
ATOM 810 N N . ARG A 1 107 ? 30.263 -11.480 -20.249 1.00 48.06 107 ARG A N 1
ATOM 811 C CA . ARG A 1 107 ? 30.602 -12.369 -21.360 1.00 48.06 107 ARG A CA 1
ATOM 812 C C . ARG A 1 107 ? 32.117 -12.547 -21.292 1.00 48.06 107 ARG A C 1
ATOM 814 O O . ARG A 1 107 ? 32.821 -11.541 -21.366 1.00 48.06 107 ARG A O 1
ATOM 821 N N . GLU A 1 108 ? 32.565 -13.777 -21.061 1.00 62.44 108 GLU A N 1
ATOM 822 C CA . GLU A 1 108 ? 33.902 -14.211 -21.486 1.00 62.44 108 GLU A CA 1
ATOM 823 C C . GLU A 1 108 ? 33.991 -14.195 -23.015 1.00 62.44 108 GLU A C 1
ATOM 825 O O . GLU A 1 108 ? 32.948 -14.463 -23.667 1.00 62.44 108 GLU A O 1
#